Protein AF-R1DUQ7-F1 (afdb_monomer_lite)

Structure (mmCIF, N/CA/C/O backbone):
data_AF-R1DUQ7-F1
#
_entry.id   AF-R1DUQ7-F1
#
loop_
_atom_site.group_PDB
_atom_site.id
_atom_site.type_symbol
_atom_site.label_atom_id
_atom_site.label_alt_id
_atom_site.label_comp_id
_atom_site.label_asym_id
_atom_site.label_entity_id
_atom_site.label_seq_id
_atom_site.pdbx_PDB_ins_code
_atom_site.Cartn_x
_atom_site.Cartn_y
_atom_site.Cartn_z
_atom_site.occupancy
_atom_site.B_iso_or_equiv
_atom_site.auth_seq_id
_atom_site.auth_comp_id
_atom_site.auth_asym_id
_atom_site.auth_atom_id
_atom_site.pdbx_PDB_model_num
ATOM 1 N N . MET A 1 1 ? 60.749 -29.812 13.005 1.00 42.12 1 MET A N 1
ATOM 2 C CA . MET A 1 1 ? 61.065 -28.630 12.177 1.00 42.12 1 MET A CA 1
ATOM 3 C C . MET A 1 1 ? 59.801 -27.805 12.044 1.00 42.12 1 MET A C 1
ATOM 5 O O . MET A 1 1 ? 58.793 -28.319 11.582 1.00 42.12 1 MET A O 1
ATOM 9 N N . SER A 1 2 ? 59.856 -26.590 12.577 1.00 45.47 2 SER A N 1
ATOM 10 C CA . SER A 1 2 ? 58.757 -25.641 12.764 1.00 45.47 2 SER A CA 1
ATOM 11 C C . SER A 1 2 ? 58.484 -24.793 11.517 1.00 45.47 2 SER A C 1
ATOM 13 O O . SER A 1 2 ? 59.406 -24.579 10.732 1.00 45.47 2 SER A O 1
ATOM 15 N N . LYS A 1 3 ? 57.254 -24.263 11.410 1.00 44.22 3 LYS A N 1
ATOM 16 C CA . LYS A 1 3 ? 56.845 -22.937 10.871 1.00 44.22 3 LYS A CA 1
ATOM 17 C C . LYS A 1 3 ? 55.322 -22.811 11.105 1.00 44.22 3 LYS A C 1
ATOM 19 O O . LYS A 1 3 ? 54.577 -23.603 10.549 1.00 44.22 3 LYS A O 1
ATOM 24 N N . THR A 1 4 ? 54.839 -22.142 12.155 1.00 43.25 4 THR A N 1
ATOM 25 C CA . THR A 1 4 ? 54.632 -20.688 12.381 1.00 43.25 4 THR A CA 1
ATOM 26 C C . THR A 1 4 ? 53.456 -20.071 11.599 1.00 43.25 4 THR A C 1
ATOM 28 O O . THR A 1 4 ? 53.571 -19.808 10.410 1.00 43.25 4 THR A O 1
ATOM 31 N N . SER A 1 5 ? 52.369 -19.853 12.354 1.00 42.84 5 SER A N 1
ATOM 32 C CA . SER A 1 5 ? 51.369 -18.762 12.440 1.00 42.84 5 SER A CA 1
ATOM 33 C C . SER A 1 5 ? 51.056 -17.789 11.291 1.00 42.84 5 SER A C 1
ATOM 35 O O . SER A 1 5 ? 51.952 -17.143 10.762 1.00 42.84 5 SER A O 1
ATOM 37 N N . ALA A 1 6 ? 49.750 -17.514 11.126 1.00 43.88 6 ALA A N 1
ATOM 38 C CA . ALA A 1 6 ? 49.073 -16.199 11.272 1.00 43.88 6 ALA A CA 1
ATOM 39 C C . ALA A 1 6 ? 47.545 -16.457 11.196 1.00 43.88 6 ALA A C 1
ATOM 41 O O . ALA A 1 6 ? 47.086 -17.050 10.230 1.00 43.88 6 ALA A O 1
ATOM 42 N N . LEU A 1 7 ? 46.722 -16.307 12.242 1.00 39.22 7 LEU A N 1
ATOM 43 C CA . LEU A 1 7 ? 46.207 -15.091 12.895 1.00 39.22 7 LEU A CA 1
ATOM 44 C C . LEU A 1 7 ? 45.761 -13.985 11.918 1.00 39.22 7 LEU A C 1
ATOM 46 O O . LEU A 1 7 ? 46.563 -13.161 11.493 1.00 39.22 7 LEU A O 1
ATOM 50 N N . GLY A 1 8 ? 44.458 -13.955 11.627 1.00 35.88 8 GLY A N 1
ATOM 51 C CA . GLY A 1 8 ? 43.748 -12.836 11.011 1.00 35.88 8 GLY A CA 1
ATOM 52 C C . GLY A 1 8 ? 42.443 -12.602 11.770 1.00 35.88 8 GLY A C 1
ATOM 53 O O . GLY A 1 8 ? 41.567 -13.461 11.780 1.00 35.88 8 GLY A O 1
ATOM 54 N N . ALA A 1 9 ? 42.375 -11.475 12.473 1.00 42.31 9 ALA A N 1
ATOM 55 C CA . ALA A 1 9 ? 41.262 -11.029 13.299 1.00 42.31 9 ALA A CA 1
ATOM 56 C C . ALA A 1 9 ? 40.322 -10.080 12.531 1.00 42.31 9 ALA A C 1
ATOM 58 O O . ALA A 1 9 ? 40.662 -9.609 11.447 1.00 42.31 9 ALA A O 1
ATOM 59 N N . HIS A 1 10 ? 39.225 -9.713 13.210 1.00 35.91 10 HIS A N 1
ATOM 60 C CA . HIS A 1 10 ? 38.226 -8.673 12.903 1.00 35.91 10 HIS A CA 1
ATOM 61 C C . HIS A 1 10 ? 37.063 -9.150 12.011 1.00 35.91 10 HIS A C 1
ATOM 63 O O . HIS A 1 10 ? 37.277 -9.764 10.981 1.00 35.91 10 HIS A O 1
ATOM 69 N N . LYS A 1 11 ? 35.787 -8.896 12.321 1.00 39.62 11 LYS A N 1
ATOM 70 C CA . LYS A 1 11 ? 35.186 -7.885 13.202 1.00 39.62 11 LYS A CA 1
ATOM 71 C C . LYS A 1 11 ? 33.757 -8.351 13.531 1.00 39.62 11 LYS A C 1
ATOM 73 O O . LYS A 1 11 ? 32.980 -8.602 12.616 1.00 39.62 11 LYS A O 1
ATOM 78 N N . ALA A 1 12 ? 33.406 -8.439 14.812 1.00 41.50 12 ALA A N 1
ATOM 79 C CA . ALA A 1 12 ? 32.008 -8.399 15.225 1.00 41.50 12 ALA A CA 1
ATOM 80 C C . ALA A 1 12 ? 31.499 -6.985 14.918 1.00 41.50 12 ALA A C 1
ATOM 82 O O . ALA A 1 12 ? 32.096 -6.020 15.404 1.00 41.50 12 ALA A O 1
ATOM 83 N N . ASN A 1 13 ? 30.469 -6.850 14.080 1.00 34.47 13 ASN A N 1
ATOM 84 C CA . ASN A 1 13 ? 29.780 -5.577 13.920 1.00 34.47 13 ASN A CA 1
ATOM 85 C C . ASN A 1 13 ? 28.363 -5.711 14.465 1.00 34.47 13 ASN A C 1
ATOM 87 O O . ASN A 1 13 ? 27.580 -6.558 14.046 1.00 34.47 13 ASN A O 1
ATOM 91 N N . VAL A 1 14 ? 28.140 -4.906 15.487 1.00 37.12 14 VAL A N 1
ATOM 92 C CA . VAL A 1 14 ? 27.010 -4.873 16.397 1.00 37.12 14 VAL A CA 1
ATOM 93 C C . VAL A 1 14 ? 25.792 -4.321 15.658 1.00 37.12 14 VAL A C 1
ATOM 95 O O . VAL A 1 14 ? 25.874 -3.245 15.069 1.00 37.12 14 VAL A O 1
ATOM 98 N N . SER A 1 15 ? 24.666 -5.039 15.714 1.00 39.62 15 SER A N 1
ATOM 99 C CA . SER A 1 15 ? 23.345 -4.480 15.408 1.00 39.62 15 SER A CA 1
ATOM 100 C C . SER A 1 15 ? 23.101 -3.255 16.288 1.00 39.62 15 SER A C 1
ATOM 102 O O . SER A 1 15 ? 23.170 -3.384 17.514 1.00 39.62 15 SER A O 1
ATOM 104 N N . PRO A 1 16 ? 22.783 -2.078 15.733 1.00 40.03 16 PRO A N 1
ATOM 105 C CA . PRO A 1 16 ? 22.289 -0.994 16.553 1.00 40.03 16 PRO A CA 1
ATOM 106 C C . PRO A 1 16 ? 20.853 -1.300 16.988 1.00 40.03 16 PRO A C 1
ATOM 10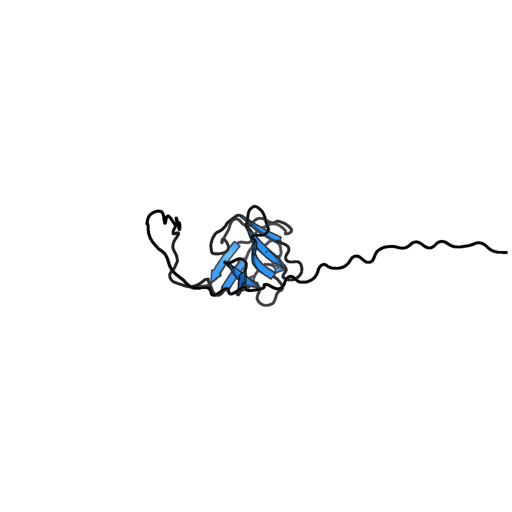8 O O . PRO A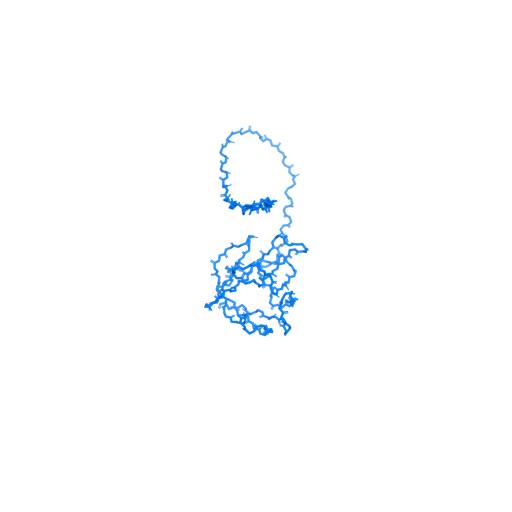 1 16 ? 19.926 -1.393 16.189 1.00 40.03 16 PRO A O 1
ATOM 111 N N . SER A 1 17 ? 20.734 -1.474 18.299 1.00 34.41 17 SER A N 1
ATOM 112 C CA . SER A 1 17 ? 19.524 -1.547 19.100 1.00 34.41 17 SER A CA 1
ATOM 113 C C . SER A 1 17 ? 18.442 -0.536 18.717 1.00 34.41 17 SER A C 1
ATOM 115 O O . SER A 1 17 ? 18.705 0.656 18.567 1.00 34.41 17 SER A O 1
ATOM 117 N N . VAL A 1 18 ? 17.207 -1.043 18.700 1.00 40.34 18 VAL A N 1
ATOM 118 C CA . VAL A 1 18 ? 16.052 -0.562 19.479 1.00 40.34 18 VAL A CA 1
ATOM 119 C C . VAL A 1 18 ? 16.101 0.923 19.848 1.00 40.34 18 VAL A C 1
ATOM 121 O O . VAL A 1 18 ? 16.763 1.314 20.811 1.00 40.34 18 VAL A O 1
ATOM 124 N N . ARG A 1 19 ? 15.302 1.742 19.159 1.00 40.91 19 ARG A N 1
ATOM 125 C CA . ARG A 1 19 ? 14.848 3.021 19.709 1.00 40.91 19 ARG A CA 1
ATOM 126 C C . ARG A 1 19 ? 13.394 2.905 20.134 1.00 40.91 19 ARG A C 1
ATOM 128 O O . ARG A 1 19 ? 12.474 2.989 19.334 1.00 40.91 19 ARG A O 1
ATOM 135 N N . LEU A 1 20 ? 13.253 2.690 21.438 1.00 36.16 20 LEU A N 1
ATOM 136 C CA . LEU A 1 20 ? 12.047 2.911 22.219 1.00 36.16 20 LEU A CA 1
ATOM 137 C C . LEU A 1 20 ? 11.590 4.367 22.033 1.00 36.16 20 LEU A C 1
ATOM 139 O O . LEU A 1 20 ? 12.368 5.294 22.271 1.00 36.16 20 LEU A O 1
ATOM 143 N N . CYS A 1 21 ? 10.329 4.566 21.660 1.00 36.03 21 CYS A N 1
ATOM 144 C CA . CYS A 1 21 ? 9.657 5.853 21.783 1.00 36.03 21 CYS A CA 1
ATOM 145 C C . CYS A 1 21 ? 9.537 6.201 23.275 1.00 36.03 21 CYS A C 1
ATOM 147 O O . CYS A 1 21 ? 8.768 5.582 24.008 1.00 36.03 21 CYS A O 1
ATOM 149 N N . LEU A 1 22 ? 10.320 7.176 23.737 1.00 40.28 22 LEU A N 1
ATOM 150 C CA . LEU A 1 22 ? 10.147 7.792 25.049 1.00 40.28 22 LEU A CA 1
ATOM 151 C C . LEU A 1 22 ? 9.186 8.971 24.900 1.00 40.28 22 LEU A C 1
ATOM 153 O O . LEU A 1 22 ? 9.539 10.010 24.346 1.00 40.28 22 LEU A O 1
ATOM 157 N N . ALA A 1 23 ? 7.970 8.795 25.411 1.00 39.53 23 ALA A N 1
ATOM 158 C CA . ALA A 1 23 ? 7.078 9.898 25.724 1.00 39.53 23 ALA A CA 1
ATOM 159 C C . ALA A 1 23 ? 7.691 10.706 26.879 1.00 39.53 23 ALA A C 1
ATOM 161 O O . ALA A 1 23 ? 7.902 10.177 27.971 1.00 39.53 23 ALA A O 1
ATOM 162 N N . SER A 1 24 ? 7.985 11.985 26.652 1.00 39.44 24 SER A N 1
ATOM 163 C CA . SER A 1 24 ? 8.280 12.929 27.730 1.00 39.44 24 SER A CA 1
ATOM 164 C C . SER A 1 24 ? 7.054 13.799 27.973 1.00 39.44 24 SER A C 1
ATOM 166 O O . SER A 1 24 ? 6.739 14.687 27.187 1.00 39.44 24 SER A O 1
ATOM 168 N N . ILE A 1 25 ? 6.371 13.520 29.081 1.00 47.56 25 ILE A N 1
ATOM 169 C CA . ILE A 1 25 ? 5.446 14.444 29.733 1.00 47.56 25 ILE A CA 1
ATOM 170 C C . ILE A 1 25 ? 6.316 15.430 30.516 1.00 47.56 25 ILE A C 1
ATOM 172 O O . ILE A 1 25 ? 7.122 15.007 31.345 1.00 47.56 25 ILE A O 1
ATOM 176 N N . VAL A 1 26 ? 6.160 16.730 30.267 1.00 50.97 26 VAL A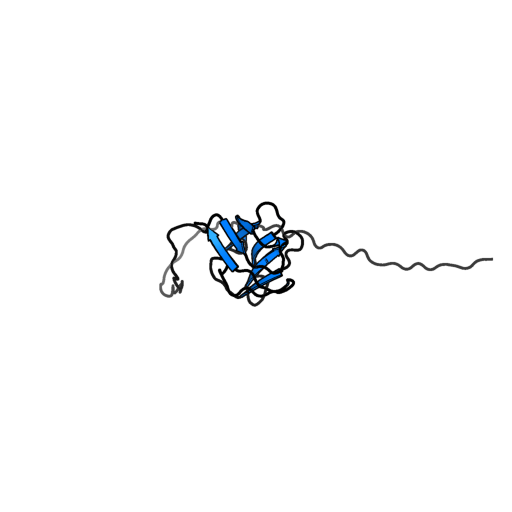 N 1
ATOM 177 C CA . VAL A 1 26 ? 6.630 17.763 31.193 1.00 50.97 26 VAL A CA 1
ATOM 178 C C . VAL A 1 26 ? 5.427 18.621 31.575 1.00 50.97 26 VAL A C 1
ATOM 180 O O . VAL A 1 26 ? 4.838 19.311 30.745 1.00 50.97 26 VAL A O 1
ATOM 183 N N . GLU A 1 27 ? 5.016 18.504 32.834 1.00 44.19 27 GLU A N 1
ATOM 184 C CA . GLU A 1 27 ? 4.121 19.449 33.494 1.00 44.19 27 GLU A CA 1
ATOM 185 C C . GLU A 1 27 ? 4.967 20.579 34.092 1.00 44.19 27 GLU A C 1
ATOM 187 O O . GLU A 1 27 ? 6.007 20.334 34.705 1.00 44.19 27 GLU A O 1
ATOM 192 N N . GLY A 1 28 ? 4.519 21.820 33.907 1.00 40.62 28 GLY A N 1
ATOM 193 C CA . GLY A 1 28 ? 5.173 23.015 34.431 1.00 40.62 28 GLY A CA 1
ATOM 194 C C . GLY A 1 28 ? 4.361 24.278 34.149 1.00 40.62 28 GLY A C 1
ATOM 195 O O . GLY A 1 28 ? 4.559 24.936 33.132 1.00 40.62 28 GLY A O 1
ATOM 196 N N . ASN A 1 29 ? 3.436 24.572 35.065 1.00 37.94 29 ASN A N 1
ATOM 197 C CA . ASN A 1 29 ? 2.784 25.865 35.339 1.00 37.94 29 ASN A CA 1
ATOM 198 C C . ASN A 1 29 ? 3.869 26.986 35.405 1.00 37.94 29 ASN A C 1
ATOM 200 O O . ASN A 1 29 ? 5.006 26.685 35.746 1.00 37.94 29 ASN A O 1
ATOM 204 N N . GLU A 1 30 ? 3.698 28.292 35.174 1.00 39.88 30 GLU A N 1
ATOM 205 C CA . GLU A 1 30 ? 2.554 29.192 35.297 1.00 39.88 30 GLU A CA 1
ATOM 206 C C . GLU A 1 30 ? 2.909 30.583 34.683 1.00 39.88 30 GLU A C 1
ATOM 208 O O . GLU A 1 30 ? 3.992 31.117 34.895 1.00 39.88 30 GLU A O 1
ATOM 213 N N . THR A 1 31 ? 1.937 31.166 33.967 1.00 42.19 31 THR A N 1
ATOM 214 C CA . THR A 1 31 ? 1.562 32.602 33.854 1.00 42.19 31 THR A CA 1
ATOM 215 C C . THR A 1 31 ? 2.538 33.677 33.315 1.00 42.19 31 THR A C 1
ATOM 217 O O . THR A 1 31 ? 3.371 34.193 34.048 1.00 42.19 31 THR A O 1
ATOM 220 N N . SER A 1 32 ? 2.282 34.179 32.091 1.00 40.34 32 SER A N 1
ATOM 221 C CA . SER A 1 32 ? 2.015 35.613 31.795 1.00 40.34 32 SER A CA 1
ATOM 222 C C . SER A 1 32 ? 1.686 35.825 30.297 1.00 40.34 32 SER A C 1
ATOM 224 O O . SER A 1 32 ? 2.472 35.482 29.419 1.00 40.34 32 SER A O 1
ATOM 226 N N . VAL A 1 33 ? 0.508 36.382 30.001 1.00 56.06 33 VAL A N 1
ATOM 227 C CA . VAL A 1 33 ? 0.003 36.848 28.680 1.00 56.06 33 VAL A CA 1
ATOM 228 C C . VAL A 1 33 ? -0.132 38.389 28.738 1.00 56.06 33 VAL A C 1
ATOM 230 O O . VAL A 1 33 ? -0.153 38.884 29.867 1.00 56.06 33 VAL A O 1
ATOM 233 N N . PRO A 1 34 ? -0.299 39.183 27.642 1.00 51.62 34 PRO A N 1
ATOM 234 C CA . PRO A 1 34 ? -0.845 38.815 26.319 1.00 51.62 34 PRO A CA 1
ATOM 235 C C . PRO A 1 34 ? -0.253 39.539 25.073 1.00 51.62 34 PRO A C 1
ATOM 237 O O . PRO A 1 34 ? 0.516 40.485 25.187 1.00 51.62 34 PRO A O 1
ATOM 240 N N . SER A 1 35 ? -0.682 39.102 23.874 1.00 42.00 35 SER A N 1
ATOM 241 C CA . SER A 1 35 ? -0.986 39.882 22.639 1.00 42.00 35 SER A CA 1
ATOM 242 C C . SER A 1 35 ? -0.709 39.000 21.404 1.00 42.00 35 SER A C 1
ATOM 244 O O . SER A 1 35 ? 0.435 38.695 21.097 1.00 42.00 35 SER A O 1
ATOM 246 N N . MET A 1 36 ? -1.709 38.279 20.887 1.00 38.84 36 MET A N 1
ATOM 247 C CA . MET A 1 36 ? -2.597 38.649 19.767 1.00 38.84 36 MET A CA 1
ATOM 248 C C . MET A 1 36 ? -1.905 38.771 18.390 1.00 38.84 36 MET A C 1
ATOM 250 O O . MET A 1 36 ? -1.053 39.620 18.171 1.00 38.84 36 MET A O 1
ATOM 254 N N . LEU A 1 37 ? -2.420 37.947 17.463 1.00 45.59 37 LEU A N 1
ATOM 255 C CA . LEU A 1 37 ? -2.235 37.899 16.003 1.00 45.59 37 LEU A CA 1
ATOM 256 C C . LEU A 1 37 ? -0.959 37.248 15.435 1.00 45.59 37 LEU A C 1
ATOM 258 O O . LEU A 1 37 ? -0.003 37.913 15.054 1.00 45.59 37 LEU A O 1
ATOM 262 N N . SER A 1 38 ? -1.040 35.934 15.197 1.00 43.41 38 SER A N 1
ATOM 263 C CA . SER A 1 38 ? -1.062 35.367 13.828 1.00 43.41 38 SER A CA 1
ATOM 264 C C . SER A 1 38 ? -1.225 33.846 13.893 1.00 43.41 38 SER A C 1
ATOM 266 O O . SER A 1 38 ? -0.307 33.074 13.639 1.00 43.41 38 SER A O 1
ATOM 268 N N . ARG A 1 39 ? -2.436 33.400 14.249 1.00 46.22 39 ARG A N 1
ATOM 269 C CA . ARG A 1 39 ? -2.889 32.050 13.903 1.00 46.22 39 ARG A CA 1
ATOM 270 C C . ARG A 1 39 ? -3.309 32.089 12.441 1.00 46.22 39 ARG A C 1
ATOM 272 O O . ARG A 1 39 ? -4.412 32.524 12.132 1.00 46.22 39 ARG A O 1
ATOM 279 N N . GLN A 1 40 ? -2.444 31.617 11.559 1.00 41.72 40 GLN A N 1
ATOM 280 C CA . GLN A 1 40 ? -2.878 31.131 10.258 1.00 41.72 40 GLN A CA 1
ATOM 281 C C . GLN A 1 40 ? -2.421 29.683 10.131 1.00 41.72 40 GLN A C 1
ATOM 283 O O . GLN A 1 40 ? -1.490 29.340 9.413 1.00 41.72 40 GLN A O 1
ATOM 288 N N . ALA A 1 41 ? -3.110 28.822 10.884 1.00 41.72 41 ALA A N 1
ATOM 289 C CA . ALA A 1 41 ? -3.268 27.438 10.485 1.00 41.72 41 ALA A CA 1
ATOM 290 C C . ALA A 1 41 ? -4.017 27.464 9.148 1.00 41.72 41 ALA A C 1
ATOM 292 O O . ALA A 1 41 ? -5.237 27.612 9.107 1.00 41.72 41 ALA A O 1
ATOM 293 N N . LYS A 1 42 ? -3.278 27.386 8.041 1.00 36.38 42 LYS A N 1
ATOM 294 C CA . LYS A 1 42 ? -3.858 27.076 6.739 1.00 36.38 42 LYS A CA 1
ATOM 295 C C . LYS A 1 42 ? -3.985 25.559 6.649 1.00 36.38 42 LYS A C 1
ATOM 297 O O . LYS A 1 42 ? -3.271 24.905 5.900 1.00 36.38 42 LYS A O 1
ATOM 302 N N . ALA A 1 43 ? -4.893 25.021 7.463 1.00 37.84 43 ALA A N 1
ATOM 303 C CA . ALA A 1 43 ? -5.504 23.729 7.210 1.00 37.84 43 ALA A CA 1
ATOM 304 C C . ALA A 1 43 ? -6.310 23.891 5.917 1.00 37.84 43 ALA A C 1
ATOM 306 O O . ALA A 1 43 ? -7.405 24.456 5.905 1.00 37.84 43 ALA A O 1
ATOM 307 N N . GLY A 1 44 ? -5.696 23.508 4.800 1.00 34.72 44 GLY A N 1
ATOM 308 C CA . GLY A 1 44 ? -6.387 23.342 3.535 1.00 34.72 44 GLY A CA 1
ATOM 309 C C . GLY A 1 44 ? -7.344 22.173 3.680 1.00 34.72 44 GLY A C 1
ATOM 310 O O . GLY A 1 44 ? -6.954 21.027 3.503 1.00 34.72 44 GLY A O 1
ATOM 311 N N . ALA A 1 45 ? -8.581 22.486 4.052 1.00 45.44 45 ALA A N 1
ATOM 312 C CA . ALA A 1 45 ? -9.705 21.577 4.006 1.00 45.44 45 ALA A CA 1
ATOM 313 C C . ALA A 1 45 ? -9.812 20.962 2.603 1.00 45.44 45 ALA A C 1
ATOM 315 O O . ALA A 1 45 ? -10.036 21.664 1.617 1.00 45.44 45 ALA A O 1
ATOM 316 N N . SER A 1 46 ? -9.666 19.645 2.522 1.00 41.78 46 SER A N 1
ATOM 317 C CA . SER A 1 46 ? -10.238 18.838 1.450 1.00 41.78 46 SER A CA 1
ATOM 318 C C . SER A 1 46 ? -11.073 17.766 2.130 1.00 41.78 46 SER A C 1
ATOM 320 O O . SER A 1 46 ? -10.532 16.843 2.724 1.00 41.78 46 SER A O 1
ATOM 322 N N . ALA A 1 47 ? -12.381 18.034 2.141 1.00 44.16 47 ALA A N 1
ATOM 323 C CA . ALA A 1 47 ? -13.500 17.153 2.461 1.00 44.16 47 ALA A CA 1
ATOM 324 C C . ALA A 1 47 ? -13.165 15.933 3.338 1.00 44.16 47 ALA A C 1
ATOM 326 O O . ALA A 1 47 ? -12.870 14.852 2.835 1.00 44.16 47 ALA A O 1
ATOM 327 N N . GLN A 1 48 ? -13.288 16.104 4.656 1.00 37.88 48 GLN A N 1
ATOM 328 C CA . GLN A 1 48 ? -13.606 14.971 5.516 1.00 37.88 48 GLN A CA 1
ATOM 329 C C . GLN A 1 48 ? -15.004 14.487 5.121 1.00 37.88 48 GLN A C 1
ATOM 331 O O . GLN A 1 48 ? -15.984 15.209 5.311 1.00 37.88 48 GLN A O 1
ATOM 336 N N . GLU A 1 49 ? -15.097 13.282 4.564 1.00 48.06 49 GLU A N 1
ATOM 337 C CA . GLU A 1 49 ? -16.293 12.488 4.811 1.00 48.06 49 GLU A CA 1
ATOM 338 C C . GLU A 1 49 ? -16.375 12.273 6.330 1.00 48.06 49 GLU A C 1
ATOM 340 O O . GLU A 1 49 ? -15.381 11.944 6.975 1.00 48.06 49 GLU A O 1
ATOM 345 N N . GLU A 1 50 ? -17.539 12.555 6.914 1.00 52.56 50 GLU A N 1
ATOM 346 C CA . GLU A 1 50 ? -17.887 12.362 8.333 1.00 52.56 50 GLU A CA 1
ATOM 347 C C . GLU A 1 50 ? -18.020 10.856 8.651 1.00 52.56 50 GLU A C 1
ATOM 349 O O . GLU A 1 50 ? -19.059 10.343 9.056 1.00 52.56 50 GLU A O 1
ATOM 354 N N . GLY A 1 51 ? -16.941 10.123 8.407 1.00 71.25 51 GLY A N 1
ATOM 355 C CA . GLY A 1 51 ? -16.759 8.704 8.654 1.00 71.25 51 GLY A CA 1
ATOM 356 C C . GLY A 1 51 ? -15.260 8.465 8.783 1.00 71.25 51 GLY A C 1
ATOM 357 O O . GLY A 1 51 ? -14.468 9.090 8.082 1.00 71.25 51 GLY A O 1
ATOM 358 N N . GLY A 1 52 ? -14.842 7.636 9.738 1.00 84.75 52 GLY A N 1
ATOM 359 C CA . GLY A 1 52 ? -13.427 7.293 9.903 1.00 84.75 52 GLY A CA 1
ATOM 360 C C . GLY A 1 52 ? -12.805 6.683 8.633 1.00 84.75 52 GLY A C 1
ATOM 361 O O . GLY A 1 52 ? -13.496 6.477 7.633 1.00 84.75 52 GLY A O 1
ATOM 362 N N . PRO A 1 53 ? -11.498 6.364 8.650 1.00 92.69 53 PRO A N 1
ATOM 363 C CA . PRO A 1 53 ? -10.879 5.645 7.539 1.00 92.69 53 PRO A CA 1
ATOM 364 C C . PRO A 1 53 ? -11.657 4.349 7.224 1.00 92.69 53 PRO A C 1
ATOM 366 O O . PRO A 1 53 ? -12.180 3.726 8.155 1.00 92.69 53 PRO A O 1
ATOM 369 N N . PRO A 1 54 ? -11.740 3.928 5.945 1.00 94.56 54 PRO A N 1
ATOM 370 C CA . PRO A 1 54 ? -12.392 2.675 5.572 1.00 94.56 54 PRO A CA 1
ATOM 371 C C . PRO A 1 54 ? -11.866 1.505 6.407 1.00 94.56 54 PRO A C 1
ATOM 373 O O . PRO A 1 54 ? -10.668 1.404 6.649 1.00 94.56 54 PRO A O 1
ATOM 376 N N . LEU A 1 55 ? -12.739 0.591 6.834 1.00 95.56 55 LEU A N 1
ATOM 377 C CA . LEU A 1 55 ? -12.301 -0.573 7.616 1.00 95.56 55 LEU A CA 1
ATOM 378 C C . LEU A 1 55 ? -11.565 -1.604 6.757 1.00 95.56 55 LEU A C 1
ATOM 380 O O . LEU A 1 55 ? -10.787 -2.406 7.277 1.00 95.56 55 LEU A O 1
ATOM 384 N N . SER A 1 56 ? -11.812 -1.601 5.445 1.00 96.62 56 SER A N 1
ATOM 385 C CA . SER A 1 56 ? -11.116 -2.480 4.517 1.00 96.62 56 SER A CA 1
ATOM 386 C C . SER A 1 56 ? -10.951 -1.872 3.129 1.00 96.62 56 SER A C 1
ATOM 388 O O . SER A 1 56 ? -11.745 -1.045 2.681 1.00 96.62 56 SER A O 1
ATOM 390 N N . LEU A 1 57 ? -9.906 -2.321 2.445 1.00 97.81 57 LEU A N 1
ATOM 391 C CA . LEU A 1 57 ? -9.553 -1.960 1.080 1.00 97.81 57 LEU A CA 1
ATOM 392 C C . LEU A 1 57 ? -9.388 -3.239 0.255 1.00 97.81 57 LEU A C 1
ATOM 394 O O . LEU A 1 57 ? -8.993 -4.277 0.788 1.00 97.81 57 LEU A O 1
ATOM 398 N N . CYS A 1 58 ? -9.646 -3.168 -1.044 1.00 98.06 58 CYS A N 1
ATOM 399 C CA . CYS A 1 58 ? -9.334 -4.235 -1.990 1.00 98.06 58 CYS A CA 1
ATOM 400 C C . CYS A 1 58 ? -8.238 -3.758 -2.943 1.00 98.06 58 CYS A C 1
ATOM 402 O O . CYS A 1 58 ? -8.404 -2.742 -3.615 1.00 98.06 58 CYS A O 1
ATOM 404 N N . VAL A 1 59 ? -7.121 -4.482 -2.999 1.00 98.06 59 VAL A N 1
ATOM 405 C CA . VAL A 1 59 ? -6.040 -4.250 -3.962 1.00 98.06 59 VAL A CA 1
ATOM 406 C C . VAL A 1 59 ? -6.223 -5.200 -5.135 1.00 98.06 59 VAL A C 1
ATOM 408 O O . VAL A 1 59 ? -6.291 -6.418 -4.945 1.00 98.06 59 VAL A O 1
ATOM 411 N N . VAL A 1 60 ? -6.279 -4.653 -6.346 1.00 97.75 60 VAL A N 1
ATOM 412 C CA . VAL A 1 60 ? -6.512 -5.413 -7.579 1.00 97.75 60 VAL A CA 1
ATOM 413 C C . VAL A 1 60 ? -5.559 -4.987 -8.690 1.00 97.75 60 VAL A C 1
ATOM 415 O O . VAL A 1 60 ? -5.058 -3.864 -8.711 1.00 97.75 60 VAL A O 1
ATOM 418 N N . GLY A 1 61 ? -5.325 -5.887 -9.646 1.00 96.88 61 GLY A N 1
ATOM 419 C CA . GLY A 1 61 ? -4.540 -5.595 -10.844 1.00 96.88 61 GLY A CA 1
ATOM 420 C C . GLY A 1 61 ? -3.040 -5.403 -10.606 1.00 96.88 61 GLY A C 1
ATOM 421 O O . GLY A 1 61 ? -2.367 -4.905 -11.497 1.00 96.88 61 GLY A O 1
ATOM 422 N N . ALA A 1 62 ? -2.493 -5.789 -9.451 1.00 97.38 62 ALA A N 1
ATOM 423 C CA . ALA A 1 62 ? -1.048 -5.803 -9.247 1.00 97.38 62 ALA A CA 1
ATOM 424 C C . ALA A 1 62 ? -0.395 -6.919 -10.078 1.00 97.38 62 ALA A C 1
ATOM 426 O O . ALA A 1 62 ? -0.878 -8.055 -10.081 1.00 97.38 62 ALA A O 1
ATOM 427 N N . GLY A 1 63 ? 0.738 -6.622 -10.718 1.00 96.25 63 GLY A N 1
ATOM 428 C CA . GLY A 1 63 ? 1.569 -7.605 -11.420 1.00 96.25 63 GLY A CA 1
ATOM 429 C C . GLY A 1 63 ? 2.148 -8.690 -10.509 1.00 96.25 63 GLY A C 1
ATOM 430 O O . GLY A 1 63 ? 2.417 -9.800 -10.968 1.00 96.25 63 GLY A O 1
ATOM 431 N N . LEU A 1 64 ? 2.297 -8.404 -9.212 1.00 94.44 64 LEU A N 1
ATOM 432 C CA . LEU A 1 64 ? 2.584 -9.408 -8.194 1.00 94.44 64 LEU A CA 1
ATOM 433 C C . LEU A 1 64 ? 1.276 -9.963 -7.628 1.00 94.44 64 LEU A C 1
ATOM 435 O O . LEU A 1 64 ? 0.605 -9.310 -6.829 1.00 94.44 64 LEU A O 1
ATOM 439 N N . GLU A 1 65 ? 0.935 -11.197 -8.006 1.00 94.81 65 GLU A N 1
ATOM 440 C CA . GLU A 1 65 ? -0.327 -11.842 -7.619 1.00 94.81 65 GLU A CA 1
ATOM 441 C C . GLU A 1 65 ? -0.559 -11.803 -6.100 1.00 94.81 65 GLU A C 1
ATOM 443 O O . GLU A 1 65 ? -1.649 -11.455 -5.648 1.00 94.81 65 GLU A O 1
ATOM 448 N N . HIS A 1 66 ? 0.491 -12.055 -5.313 1.00 93.94 66 HIS A N 1
ATOM 449 C CA . HIS A 1 66 ? 0.439 -12.094 -3.851 1.00 93.94 66 HIS A CA 1
ATOM 450 C C . HIS A 1 66 ? 0.150 -10.745 -3.181 1.00 93.94 66 HIS A C 1
ATOM 452 O O . HIS A 1 66 ? -0.154 -10.737 -1.991 1.00 93.94 66 HIS A O 1
ATOM 458 N N . VAL A 1 67 ? 0.194 -9.631 -3.909 1.00 96.25 67 VAL A N 1
ATOM 459 C CA . VAL A 1 67 ? -0.190 -8.305 -3.403 1.00 96.25 67 VAL A CA 1
ATOM 460 C C . VAL A 1 67 ? -1.697 -8.082 -3.515 1.00 96.25 67 VAL A C 1
ATOM 462 O O . VAL A 1 67 ? -2.287 -7.388 -2.696 1.00 96.25 67 VAL A O 1
ATOM 465 N N . ASN A 1 68 ? -2.360 -8.719 -4.479 1.00 97.12 68 ASN A N 1
ATOM 466 C CA . ASN A 1 68 ? -3.801 -8.566 -4.655 1.00 97.12 68 ASN A CA 1
ATOM 467 C C . ASN A 1 68 ? -4.579 -9.178 -3.481 1.00 97.12 68 ASN A C 1
ATOM 469 O O . ASN A 1 68 ? -4.194 -10.217 -2.929 1.00 97.12 68 ASN A O 1
ATOM 473 N N . GLY A 1 69 ? -5.707 -8.564 -3.127 1.00 97.25 69 GLY A N 1
ATOM 474 C CA . GLY A 1 69 ? -6.642 -9.071 -2.126 1.00 97.25 69 GLY A CA 1
ATOM 475 C C . GLY A 1 69 ? -7.138 -8.010 -1.150 1.00 97.25 69 GLY A C 1
ATOM 476 O O . GLY A 1 69 ? -6.990 -6.810 -1.368 1.00 97.25 69 GLY A O 1
ATOM 477 N N . ILE A 1 70 ? -7.750 -8.478 -0.063 1.00 97.88 70 ILE A N 1
ATOM 478 C CA . ILE A 1 70 ? -8.355 -7.615 0.952 1.00 97.88 70 ILE A CA 1
ATOM 479 C C . ILE A 1 70 ? -7.325 -7.210 2.003 1.00 97.88 70 ILE A C 1
ATOM 481 O O . ILE A 1 70 ? -6.616 -8.053 2.556 1.00 97.88 70 ILE A O 1
ATOM 485 N N . TYR A 1 71 ? -7.306 -5.922 2.316 1.00 98.00 71 TYR A N 1
ATOM 486 C CA . TYR A 1 71 ? -6.529 -5.313 3.382 1.00 98.00 71 TYR A CA 1
ATOM 487 C C . TYR A 1 71 ? -7.485 -4.752 4.429 1.00 98.00 71 TYR A C 1
ATOM 489 O O . TYR A 1 71 ? -8.481 -4.124 4.083 1.00 98.00 71 TYR A O 1
ATOM 497 N N . GLN A 1 72 ? -7.203 -4.994 5.703 1.00 97.56 72 GLN A N 1
ATOM 498 C CA . GLN A 1 72 ? -7.995 -4.501 6.828 1.00 97.56 72 GLN A CA 1
ATOM 499 C C . GLN A 1 72 ? -7.241 -3.382 7.527 1.00 97.56 72 GLN A C 1
ATOM 501 O O . GLN A 1 72 ? -6.015 -3.432 7.616 1.00 97.56 72 GLN A O 1
ATOM 506 N N . LEU A 1 73 ? -7.972 -2.384 8.014 1.00 97.12 73 LEU A N 1
ATOM 507 C CA . LEU A 1 73 ? -7.407 -1.353 8.873 1.00 97.12 73 LEU A CA 1
ATOM 508 C C . LEU A 1 73 ? -6.790 -2.024 10.110 1.00 97.12 73 LEU A C 1
ATOM 510 O O . LEU A 1 73 ? -7.485 -2.726 10.841 1.00 97.12 73 LEU A O 1
ATOM 514 N N . ASP A 1 74 ? -5.487 -1.831 10.307 1.00 95.31 74 ASP A N 1
ATOM 515 C CA . ASP A 1 74 ? -4.706 -2.497 11.357 1.00 95.31 74 ASP A CA 1
ATOM 516 C C . ASP A 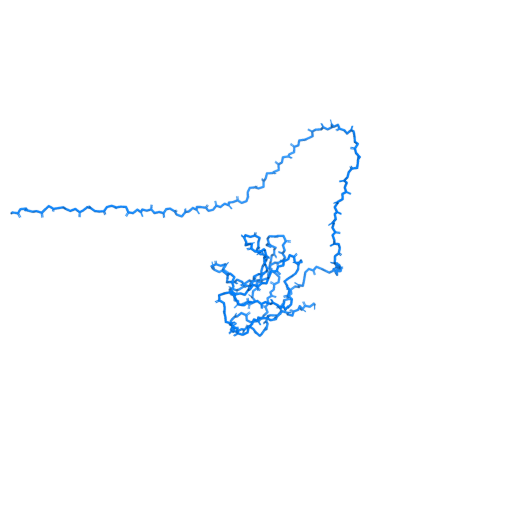1 74 ? -4.328 -1.499 12.454 1.00 95.31 74 ASP A C 1
ATOM 518 O O . ASP A 1 74 ? -4.623 -1.691 13.634 1.00 95.31 74 ASP A O 1
ATOM 522 N N . SER A 1 75 ? -3.700 -0.390 12.060 1.00 95.19 75 SER A N 1
ATOM 523 C CA . SER A 1 75 ? -3.175 0.601 12.997 1.00 95.19 75 SER A CA 1
ATOM 524 C C . SER A 1 75 ? -3.017 1.981 12.348 1.00 95.19 75 SER A C 1
ATOM 526 O O . SER A 1 75 ? -3.555 2.253 11.274 1.00 95.19 75 SER A O 1
ATOM 528 N N . GLU A 1 76 ? -2.283 2.868 13.014 1.00 95.94 76 GLU A N 1
ATOM 529 C CA . GLU A 1 76 ? -1.812 4.135 12.467 1.00 95.94 76 GLU A CA 1
ATOM 530 C C . GLU A 1 76 ? -0.285 4.083 12.327 1.00 95.94 76 GLU A C 1
ATOM 532 O O . GLU A 1 76 ? 0.417 3.606 13.221 1.00 95.94 76 GLU A O 1
ATOM 537 N N . HIS A 1 77 ? 0.235 4.593 11.214 1.00 94.00 77 HIS A N 1
ATOM 538 C CA . HIS A 1 77 ? 1.659 4.713 10.946 1.00 94.00 77 HIS A CA 1
ATOM 539 C C . HIS A 1 77 ? 1.965 6.093 10.363 1.00 94.00 77 HIS A C 1
ATOM 541 O O . HIS A 1 77 ? 1.302 6.539 9.427 1.00 94.00 77 HIS A O 1
ATOM 547 N N . CYS A 1 78 ? 2.934 6.789 10.961 1.00 93.06 78 CYS A N 1
ATOM 548 C CA . CYS A 1 78 ? 3.325 8.151 10.586 1.00 93.06 78 CYS A CA 1
ATOM 549 C C . CYS A 1 78 ? 2.130 9.128 10.476 1.00 93.06 78 CYS A C 1
ATOM 551 O O . CYS A 1 78 ? 2.068 9.979 9.594 1.00 93.06 78 CYS A O 1
ATOM 553 N N . GLY A 1 79 ? 1.151 9.003 11.384 1.00 93.81 79 GLY A N 1
ATOM 554 C CA . GLY A 1 79 ? -0.031 9.873 11.432 1.00 93.81 79 GLY A CA 1
ATOM 555 C C . GLY A 1 79 ? -1.104 9.569 10.381 1.00 93.81 79 GLY A C 1
ATOM 556 O O . GLY A 1 79 ? -2.027 10.368 10.211 1.00 93.81 79 GLY A O 1
ATOM 557 N N . LYS A 1 80 ? -0.992 8.448 9.655 1.00 96.62 80 LYS A N 1
ATOM 558 C CA . LYS A 1 80 ? -1.960 8.003 8.643 1.00 96.62 80 LYS A CA 1
ATOM 559 C C . LYS A 1 80 ? -2.374 6.542 8.869 1.00 96.62 80 LYS A C 1
ATOM 561 O O . LYS A 1 80 ? -1.626 5.783 9.484 1.00 96.62 80 LYS A O 1
ATOM 566 N N . PRO A 1 81 ? -3.557 6.113 8.397 1.00 97.38 81 PRO A N 1
ATOM 567 C CA . PRO A 1 81 ? -4.007 4.739 8.588 1.00 97.38 81 PRO A CA 1
ATOM 568 C C . PRO A 1 81 ? -3.089 3.740 7.881 1.00 97.38 81 PRO A C 1
ATOM 570 O O . PRO A 1 81 ? -2.700 3.936 6.729 1.00 97.38 81 PRO A O 1
ATOM 573 N N . GLN A 1 82 ? -2.790 2.646 8.575 1.00 97.50 82 GLN A N 1
ATOM 574 C CA . GLN A 1 82 ? -2.075 1.491 8.054 1.00 97.50 82 GLN A CA 1
ATOM 575 C C . GLN A 1 82 ? -3.045 0.326 7.879 1.00 97.50 82 GLN A C 1
ATOM 577 O O . GLN A 1 82 ? -3.845 0.025 8.767 1.00 97.50 82 GLN A O 1
ATOM 582 N N . TYR A 1 83 ? -2.927 -0.365 6.749 1.00 97.75 83 TYR A N 1
ATOM 583 C CA . TYR A 1 83 ? -3.748 -1.524 6.434 1.00 97.75 83 TYR A CA 1
ATOM 584 C C . TYR A 1 83 ? -2.888 -2.770 6.286 1.00 97.75 83 TYR A C 1
ATOM 586 O O . TYR A 1 83 ? -1.843 -2.720 5.645 1.00 97.75 83 TYR A O 1
ATOM 594 N N . ARG A 1 84 ? -3.352 -3.899 6.822 1.00 97.50 84 ARG A N 1
ATOM 595 C CA . ARG A 1 84 ? -2.685 -5.201 6.740 1.00 97.50 84 ARG A CA 1
ATOM 596 C C . ARG A 1 84 ? -3.465 -6.152 5.852 1.00 97.50 84 ARG A C 1
ATOM 598 O O . ARG A 1 84 ? -4.689 -6.259 5.957 1.00 97.50 84 ARG A O 1
ATOM 605 N N . LYS A 1 85 ? -2.761 -6.878 4.988 1.00 97.38 85 LYS A N 1
ATOM 606 C CA . LYS A 1 85 ? -3.377 -7.878 4.123 1.00 97.38 85 LYS A CA 1
ATOM 607 C C . LYS A 1 85 ? -3.990 -9.003 4.953 1.00 97.38 85 LYS A C 1
ATOM 609 O O . LYS A 1 85 ? -3.348 -9.591 5.819 1.00 97.38 85 LYS A O 1
ATOM 614 N N . SER A 1 86 ? -5.235 -9.353 4.652 1.00 95.56 86 SER A N 1
ATOM 615 C CA . SER A 1 86 ? -5.902 -10.497 5.270 1.00 95.56 86 SER A CA 1
ATOM 616 C C . SER A 1 86 ? -5.229 -11.796 4.822 1.00 95.56 86 SER A C 1
ATOM 618 O O . SER A 1 86 ? -5.300 -12.159 3.649 1.00 95.56 86 SER A O 1
ATOM 620 N N . GLY A 1 87 ? -4.577 -12.495 5.754 1.00 89.69 87 GLY A N 1
ATOM 621 C CA . GLY A 1 87 ? -3.905 -13.769 5.478 1.00 89.69 87 GLY A CA 1
ATOM 622 C C . GLY A 1 87 ? -2.594 -13.646 4.694 1.00 89.69 87 GLY A C 1
ATOM 623 O O . GLY A 1 87 ? -2.233 -14.589 3.993 1.00 89.69 87 GLY A O 1
ATOM 624 N N . GLY A 1 88 ? -1.897 -12.508 4.776 1.00 90.12 88 GLY A N 1
ATOM 625 C CA . GLY A 1 88 ? -0.582 -12.342 4.155 1.00 90.12 88 GLY A CA 1
ATOM 626 C C . GLY A 1 88 ? 0.285 -11.292 4.843 1.00 90.12 88 GLY A C 1
ATOM 627 O O . GLY A 1 88 ? -0.172 -10.578 5.732 1.00 90.12 88 GLY A O 1
ATOM 628 N N . ASP A 1 89 ? 1.525 -11.185 4.374 1.00 92.12 89 ASP A N 1
ATOM 629 C CA . ASP A 1 89 ? 2.579 -10.371 4.987 1.00 92.12 89 ASP A CA 1
ATOM 630 C C . ASP A 1 89 ? 2.774 -9.046 4.241 1.00 92.12 89 ASP A C 1
ATOM 632 O O . ASP A 1 89 ? 3.900 -8.634 4.001 1.00 92.12 89 ASP A O 1
ATOM 636 N N . PHE A 1 90 ? 1.691 -8.400 3.806 1.00 96.62 90 PHE A N 1
ATOM 637 C CA . PHE A 1 90 ? 1.774 -7.113 3.110 1.00 96.62 90 PHE A CA 1
ATOM 638 C C . PHE A 1 90 ? 1.023 -6.031 3.865 1.00 96.62 90 PHE A C 1
ATOM 640 O O . PHE A 1 90 ? -0.039 -6.281 4.442 1.00 96.62 90 PHE A O 1
ATOM 647 N N . LEU A 1 91 ? 1.544 -4.814 3.786 1.00 97.38 91 LEU A N 1
ATOM 648 C CA . LEU A 1 91 ? 0.963 -3.629 4.390 1.00 97.38 91 LEU A CA 1
ATOM 649 C C . LEU A 1 91 ? 0.752 -2.536 3.349 1.00 97.38 91 LEU A C 1
ATOM 651 O O . LEU A 1 91 ? 1.424 -2.508 2.324 1.00 97.38 91 LEU A O 1
ATOM 655 N N . ILE A 1 92 ? -0.178 -1.632 3.639 1.00 97.62 92 ILE A N 1
ATOM 656 C CA . ILE A 1 92 ? -0.328 -0.342 2.966 1.00 97.62 92 ILE A CA 1
ATOM 657 C C . ILE A 1 92 ? -0.134 0.728 4.032 1.00 97.62 92 ILE A C 1
ATOM 659 O O . ILE A 1 92 ? -0.906 0.779 4.993 1.00 97.62 92 ILE A O 1
ATOM 663 N N . ASN A 1 93 ? 0.886 1.565 3.885 1.00 96.94 93 ASN A N 1
ATOM 664 C CA . ASN A 1 93 ? 1.226 2.600 4.855 1.00 96.94 93 ASN A CA 1
ATOM 665 C C . ASN A 1 93 ? 1.842 3.828 4.181 1.00 96.94 93 ASN A C 1
ATOM 667 O O . ASN A 1 93 ? 2.254 3.785 3.023 1.00 96.94 93 ASN A O 1
ATOM 671 N N . TRP A 1 94 ? 1.855 4.940 4.909 1.00 96.81 94 TRP A N 1
ATOM 672 C CA . TRP A 1 94 ? 2.503 6.171 4.476 1.00 96.81 94 TRP A CA 1
ATOM 673 C C . TRP A 1 94 ? 3.912 6.259 5.060 1.00 96.81 94 TRP A C 1
ATOM 675 O O . TRP A 1 94 ? 4.076 6.071 6.263 1.00 96.81 94 TRP A O 1
ATOM 685 N N . GLU A 1 95 ? 4.898 6.537 4.214 1.00 93.06 95 GLU A N 1
ATOM 686 C CA . GLU A 1 95 ? 6.319 6.591 4.554 1.00 93.06 95 GLU A CA 1
ATOM 687 C C . GLU A 1 95 ? 6.811 8.045 4.557 1.00 93.06 95 GLU A C 1
ATOM 689 O O . GLU A 1 95 ? 6.855 8.714 3.516 1.00 93.06 95 GLU A O 1
ATOM 694 N N . ASP A 1 96 ? 7.204 8.532 5.738 1.00 91.69 96 ASP A N 1
ATOM 695 C CA . ASP A 1 96 ? 7.797 9.862 5.944 1.00 91.69 96 ASP A CA 1
ATOM 696 C C . ASP A 1 96 ? 9.332 9.857 5.874 1.00 91.69 96 ASP A C 1
ATOM 698 O O . ASP A 1 96 ? 9.956 10.913 5.746 1.00 91.69 96 ASP A O 1
ATOM 702 N N . GLY A 1 97 ? 9.944 8.670 5.924 1.00 84.88 97 GLY A N 1
ATOM 703 C CA . GLY A 1 97 ? 11.388 8.482 5.791 1.00 84.88 97 GLY A CA 1
ATOM 704 C C . GLY A 1 97 ? 11.911 8.711 4.370 1.00 84.88 97 GLY A C 1
ATOM 705 O O . GLY A 1 97 ? 13.073 9.087 4.203 1.00 84.88 97 GLY A O 1
ATOM 706 N N . ASP A 1 98 ? 11.055 8.541 3.359 1.00 75.62 98 ASP A N 1
ATOM 707 C CA . ASP A 1 98 ? 11.400 8.744 1.954 1.00 75.62 98 ASP A CA 1
ATOM 708 C C . ASP A 1 98 ? 11.127 10.181 1.499 1.00 75.62 98 ASP A C 1
ATOM 710 O O . ASP A 1 98 ? 10.213 10.858 1.972 1.00 75.62 98 ASP A O 1
ATOM 714 N N . THR A 1 99 ? 11.945 10.675 0.565 1.00 83.81 99 THR A N 1
ATOM 715 C CA . THR A 1 99 ? 11.713 11.955 -0.118 1.00 83.81 99 THR A CA 1
ATOM 716 C C . THR A 1 99 ? 11.663 11.723 -1.629 1.00 83.81 99 THR A C 1
ATOM 718 O O . THR A 1 99 ? 12.685 11.352 -2.211 1.00 83.81 99 THR A O 1
ATOM 721 N N . PRO A 1 100 ? 10.527 11.998 -2.294 1.00 85.88 100 PRO A N 1
ATOM 722 C CA . PRO A 1 100 ? 9.274 12.509 -1.723 1.00 85.88 100 PRO A CA 1
ATOM 723 C C . PRO A 1 100 ? 8.590 11.508 -0.777 1.00 85.88 100 PRO A C 1
ATOM 725 O O . PRO A 1 100 ? 8.713 10.302 -0.962 1.00 85.88 100 PRO A O 1
ATOM 728 N N . HIS A 1 101 ? 7.846 12.026 0.206 1.00 93.25 101 HIS A N 1
ATOM 729 C CA . HIS A 1 101 ? 6.978 11.193 1.039 1.00 93.25 101 HIS A CA 1
ATOM 730 C C . HIS A 1 101 ? 5.944 10.496 0.160 1.00 93.25 101 HIS A C 1
ATOM 732 O O . HIS A 1 101 ? 5.384 11.102 -0.769 1.00 93.25 101 HIS A O 1
ATOM 738 N N . CYS A 1 102 ? 5.683 9.230 0.452 1.00 95.81 102 CYS A N 1
ATOM 739 C CA . CYS A 1 102 ? 4.843 8.411 -0.401 1.00 95.81 102 CYS A CA 1
ATOM 740 C C . CYS A 1 102 ? 3.961 7.459 0.397 1.00 95.81 102 CYS A C 1
ATOM 742 O O . CYS A 1 102 ? 4.212 7.140 1.555 1.00 95.81 102 CYS A O 1
ATOM 744 N N . TRP A 1 103 ? 2.896 7.006 -0.249 1.00 97.62 103 TRP A N 1
ATOM 745 C CA . TRP A 1 103 ? 2.211 5.791 0.146 1.00 97.62 103 TRP A CA 1
ATOM 746 C C . TRP A 1 103 ? 2.935 4.601 -0.468 1.00 97.62 103 TR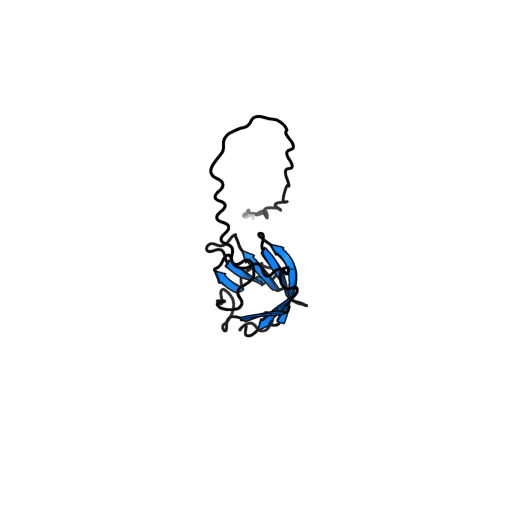P A C 1
ATOM 748 O O . TRP A 1 103 ? 3.318 4.648 -1.638 1.00 97.62 103 TRP A O 1
ATOM 758 N N . ALA A 1 104 ? 3.087 3.535 0.307 1.00 97.12 104 ALA A N 1
ATOM 759 C CA . ALA A 1 104 ? 3.756 2.317 -0.106 1.00 97.12 104 ALA A CA 1
ATOM 760 C C . ALA A 1 104 ? 2.879 1.096 0.176 1.00 97.12 104 ALA A C 1
ATOM 762 O O . ALA A 1 104 ? 2.183 1.026 1.191 1.00 97.12 104 ALA A O 1
ATOM 763 N N . ILE A 1 105 ? 2.941 0.119 -0.728 1.00 97.38 105 ILE A N 1
ATOM 764 C CA . ILE A 1 105 ? 2.654 -1.271 -0.393 1.00 97.38 105 ILE A CA 1
ATOM 765 C C . ILE A 1 105 ? 3.990 -1.897 -0.025 1.00 97.38 105 ILE A C 1
ATOM 767 O O . ILE A 1 105 ? 4.899 -1.887 -0.855 1.00 97.38 105 ILE A O 1
ATOM 771 N N . THR A 1 106 ? 4.114 -2.420 1.187 1.00 95.62 106 THR A N 1
ATOM 772 C CA . THR A 1 106 ? 5.352 -3.009 1.709 1.00 95.62 106 THR A CA 1
ATOM 773 C C . THR A 1 106 ? 5.139 -4.473 2.059 1.00 95.62 106 THR A C 1
ATOM 775 O O . THR A 1 106 ? 4.017 -4.883 2.366 1.00 95.62 106 THR A O 1
ATOM 778 N N . ASP A 1 107 ? 6.196 -5.279 2.007 1.00 90.88 107 ASP A N 1
ATOM 779 C CA . ASP A 1 107 ? 6.204 -6.527 2.772 1.00 90.88 107 ASP A CA 1
ATOM 780 C C . ASP A 1 107 ? 6.360 -6.210 4.280 1.00 90.88 107 ASP A C 1
ATOM 782 O O . ASP A 1 107 ? 6.971 -5.216 4.667 1.00 90.88 107 ASP A O 1
ATOM 786 N N . ASP A 1 108 ? 5.757 -7.009 5.160 1.00 81.88 108 ASP A N 1
ATOM 787 C CA . ASP A 1 108 ? 5.773 -6.785 6.617 1.00 81.88 108 ASP A CA 1
ATOM 788 C C . ASP A 1 108 ? 7.151 -7.111 7.226 1.00 81.88 108 ASP A C 1
ATOM 790 O O . ASP A 1 108 ? 7.464 -6.654 8.327 1.00 81.88 108 ASP A O 1
ATOM 794 N N . ILE A 1 109 ? 7.975 -7.887 6.509 1.00 82.19 109 ILE A N 1
ATOM 795 C CA . ILE A 1 109 ? 9.246 -8.442 6.991 1.00 82.19 109 ILE A CA 1
ATOM 796 C C . ILE A 1 109 ? 10.390 -7.440 6.818 1.00 82.19 109 ILE A C 1
ATOM 798 O O . ILE A 1 109 ? 11.029 -7.053 7.796 1.00 82.19 109 ILE A O 1
ATOM 802 N N . ASP A 1 110 ? 10.646 -7.032 5.582 1.00 81.56 110 ASP A N 1
ATOM 803 C CA . ASP A 1 110 ? 11.734 -6.149 5.181 1.00 81.56 110 ASP A CA 1
ATOM 804 C C . ASP A 1 110 ? 11.276 -4.684 5.095 1.00 81.56 110 ASP A C 1
ATOM 806 O O . ASP A 1 110 ? 12.118 -3.785 5.046 1.00 81.56 110 ASP A O 1
ATOM 810 N N . ARG A 1 111 ? 9.956 -4.425 5.125 1.00 83.75 111 ARG A N 1
ATOM 811 C CA . ARG A 1 111 ? 9.349 -3.080 5.051 1.00 83.75 111 ARG A CA 1
ATOM 812 C C . ARG A 1 111 ? 9.787 -2.313 3.807 1.00 83.75 111 ARG A C 1
ATOM 814 O O . ARG A 1 111 ? 9.875 -1.089 3.806 1.00 83.75 111 ARG A O 1
ATOM 821 N N . VAL A 1 112 ? 10.054 -3.042 2.728 1.00 86.56 112 VAL A N 1
ATOM 822 C CA . VAL A 1 112 ? 10.473 -2.463 1.455 1.00 86.56 112 VAL A CA 1
ATOM 823 C C . VAL A 1 112 ? 9.241 -2.129 0.623 1.00 86.56 112 VAL A C 1
ATOM 825 O O . VAL A 1 112 ? 8.404 -2.992 0.362 1.00 86.56 112 VAL A O 1
ATOM 828 N N . GLY A 1 113 ? 9.135 -0.875 0.174 1.00 88.62 113 GLY A N 1
ATOM 829 C CA . GLY A 1 113 ? 8.096 -0.453 -0.765 1.00 88.62 113 GLY A CA 1
ATOM 830 C C . GLY A 1 113 ? 8.211 -1.219 -2.082 1.00 88.62 113 GLY A C 1
ATOM 831 O O . GLY A 1 113 ? 9.216 -1.132 -2.773 1.00 88.62 113 GLY A O 1
ATOM 832 N N . ILE A 1 114 ? 7.191 -1.979 -2.457 1.00 94.50 114 ILE A N 1
ATOM 833 C CA . ILE A 1 114 ? 7.167 -2.727 -3.723 1.00 94.50 114 ILE A CA 1
ATOM 834 C C . ILE A 1 114 ? 6.345 -1.998 -4.788 1.00 94.50 114 ILE A C 1
ATOM 836 O O . ILE A 1 114 ? 6.731 -1.978 -5.960 1.00 94.50 114 ILE A O 1
ATOM 840 N N . TYR A 1 115 ? 5.286 -1.313 -4.362 1.00 97.12 115 TYR A N 1
ATOM 841 C CA . TYR A 1 115 ? 4.561 -0.317 -5.144 1.00 97.12 115 TYR A CA 1
ATOM 842 C C . TYR A 1 115 ? 4.501 0.973 -4.342 1.00 97.12 115 TYR A C 1
ATOM 844 O O . TYR A 1 115 ? 4.254 0.920 -3.137 1.00 97.12 115 TYR A O 1
ATOM 852 N N . THR A 1 116 ? 4.698 2.115 -4.992 1.00 96.94 116 THR A N 1
ATOM 853 C CA . THR A 1 116 ? 4.675 3.419 -4.325 1.00 96.94 116 THR A CA 1
ATOM 854 C C . THR A 1 116 ? 3.853 4.434 -5.104 1.00 96.94 116 THR A C 1
ATOM 856 O O . THR A 1 116 ? 3.644 4.307 -6.311 1.00 96.94 116 THR A O 1
ATOM 859 N N . ILE A 1 117 ? 3.354 5.445 -4.398 1.00 96.94 117 ILE A N 1
ATOM 860 C CA . ILE A 1 117 ? 2.772 6.637 -5.002 1.00 96.94 117 ILE A CA 1
ATOM 861 C C . ILE A 1 117 ? 3.075 7.861 -4.147 1.00 96.94 117 ILE A C 1
ATOM 863 O O . ILE A 1 117 ? 2.803 7.899 -2.946 1.00 96.94 117 ILE A O 1
ATOM 867 N N . ASN A 1 118 ? 3.630 8.890 -4.777 1.00 95.19 118 ASN A N 1
ATOM 868 C CA . ASN A 1 118 ? 3.965 10.130 -4.089 1.00 95.19 118 ASN A CA 1
ATOM 869 C C . ASN A 1 118 ? 2.697 10.867 -3.664 1.00 95.19 118 ASN A C 1
ATOM 871 O O . ASN A 1 118 ? 1.770 11.051 -4.455 1.00 95.19 118 ASN A O 1
ATOM 875 N N . GLY A 1 119 ? 2.677 11.349 -2.426 1.00 89.19 119 GLY A N 1
ATOM 876 C CA . GLY A 1 119 ? 1.553 12.124 -1.930 1.00 89.19 119 GLY A CA 1
ATOM 877 C C . GLY A 1 119 ? 1.425 12.113 -0.417 1.00 89.19 119 GLY A C 1
ATOM 878 O O . GLY A 1 119 ? 1.889 11.211 0.272 1.00 89.19 119 GLY A O 1
ATOM 879 N N . ASP A 1 120 ? 0.732 13.131 0.081 1.00 92.94 120 ASP A N 1
ATOM 880 C CA . ASP A 1 120 ? 0.450 13.334 1.506 1.00 92.94 120 ASP A CA 1
ATOM 881 C C . ASP A 1 120 ? -1.060 13.245 1.804 1.00 92.94 120 ASP A C 1
ATOM 883 O O . ASP A 1 120 ? -1.569 13.729 2.816 1.00 92.94 120 ASP A O 1
ATOM 887 N N . GLN A 1 121 ? -1.818 12.620 0.900 1.00 94.25 121 GLN A N 1
ATOM 888 C CA . GLN A 1 121 ? -3.256 12.445 1.086 1.00 94.25 121 GLN A CA 1
ATOM 889 C C . GLN A 1 121 ? -3.535 11.638 2.365 1.00 94.25 121 GLN A C 1
ATOM 891 O O . GLN A 1 121 ? -2.739 10.764 2.712 1.00 94.25 121 GLN A O 1
ATOM 896 N N . PRO A 1 122 ? -4.644 11.905 3.081 1.00 95.38 122 PRO A N 1
ATOM 897 C CA . PRO A 1 122 ? -4.962 11.230 4.344 1.00 95.38 122 PRO A CA 1
ATOM 898 C C . PRO A 1 122 ? -5.259 9.732 4.184 1.00 95.38 122 PRO A C 1
ATOM 900 O O . PRO A 1 122 ? -5.208 8.993 5.162 1.00 95.38 122 PRO A O 1
ATOM 903 N N . LEU A 1 123 ? -5.560 9.284 2.964 1.00 96.44 123 LEU A N 1
ATOM 904 C CA . LEU A 1 123 ? -5.831 7.893 2.607 1.00 96.44 123 LEU A CA 1
ATOM 905 C C . LEU A 1 123 ? -4.956 7.472 1.417 1.00 96.44 123 LEU A C 1
ATOM 907 O O . LEU A 1 123 ? -4.598 8.338 0.608 1.00 96.44 123 LEU A O 1
ATOM 911 N N . PRO A 1 124 ? -4.646 6.168 1.283 1.00 96.62 124 PRO A N 1
ATOM 912 C CA . PRO A 1 124 ? -3.858 5.657 0.167 1.00 96.62 124 PRO A CA 1
ATOM 913 C C . PRO A 1 124 ? -4.577 5.916 -1.163 1.00 96.62 124 PRO A C 1
ATOM 915 O O . PRO A 1 124 ? -5.723 5.498 -1.302 1.00 96.62 124 PRO A O 1
ATOM 918 N N . PRO A 1 125 ? -3.950 6.576 -2.152 1.00 96.94 125 PRO A N 1
ATOM 919 C CA . PRO A 1 125 ? -4.590 6.867 -3.431 1.00 96.94 125 PRO A CA 1
ATOM 920 C C . PRO A 1 125 ? -5.151 5.618 -4.122 1.00 96.94 125 PRO A C 1
ATOM 922 O O . PRO A 1 125 ? -4.558 4.542 -4.078 1.00 96.94 125 PRO A O 1
ATOM 925 N N . ARG A 1 126 ? -6.293 5.765 -4.800 1.00 97.00 126 ARG A N 1
ATOM 926 C CA . ARG A 1 126 ? -6.945 4.647 -5.503 1.00 97.00 126 ARG A CA 1
ATOM 927 C C . ARG A 1 126 ? -6.195 4.202 -6.755 1.00 97.00 126 ARG A C 1
ATOM 929 O O . ARG A 1 126 ? -6.229 3.032 -7.108 1.00 97.00 126 ARG A O 1
ATOM 936 N N . GLU A 1 127 ? -5.518 5.128 -7.416 1.00 96.69 127 GLU A N 1
ATOM 937 C CA . GLU A 1 127 ? -4.852 4.930 -8.701 1.00 96.69 127 GLU A CA 1
ATOM 938 C C . GLU A 1 127 ? -3.549 5.734 -8.758 1.00 96.69 127 GLU A C 1
ATOM 940 O O . GLU A 1 127 ? -3.296 6.565 -7.884 1.00 96.69 127 GLU A O 1
ATOM 945 N N . GLY A 1 128 ? -2.740 5.500 -9.796 1.00 96.75 128 GLY A N 1
ATOM 946 C CA . GLY A 1 128 ? -1.471 6.206 -10.013 1.00 96.75 128 GLY A CA 1
ATOM 947 C C . GLY A 1 128 ? -0.267 5.584 -9.303 1.00 96.75 128 GLY A C 1
ATOM 948 O O . GLY A 1 128 ? 0.776 6.222 -9.209 1.00 96.75 128 GLY A O 1
ATOM 949 N N . TRP A 1 129 ? -0.413 4.358 -8.798 1.00 97.81 129 TRP A N 1
ATOM 950 C CA . TRP A 1 129 ? 0.690 3.585 -8.238 1.00 97.81 129 TRP A CA 1
ATOM 951 C C . TRP A 1 129 ? 1.740 3.272 -9.300 1.00 97.81 129 TRP A C 1
ATOM 953 O O . TRP A 1 129 ? 1.422 3.068 -10.473 1.00 97.81 129 TRP A O 1
ATOM 963 N N . GLU A 1 130 ? 2.989 3.169 -8.867 1.00 97.00 130 GLU A N 1
ATOM 964 C CA . GLU A 1 130 ? 4.122 2.808 -9.709 1.00 97.00 130 GLU A CA 1
ATOM 965 C C . GLU A 1 130 ? 4.858 1.601 -9.108 1.00 97.00 130 GLU A C 1
ATOM 967 O O . GLU A 1 130 ? 4.945 1.467 -7.882 1.00 97.00 130 GLU A O 1
ATOM 972 N N . PRO A 1 131 ? 5.371 0.674 -9.938 1.00 95.75 131 PRO A N 1
ATOM 973 C CA . PRO A 1 131 ? 6.237 -0.391 -9.452 1.00 95.75 131 PRO A CA 1
ATOM 974 C C . PRO A 1 131 ? 7.587 0.197 -9.025 1.00 95.75 131 PRO A C 1
ATOM 976 O O . PRO A 1 131 ? 8.241 0.874 -9.816 1.00 95.75 131 PRO A O 1
ATOM 979 N N . TYR A 1 132 ? 8.026 -0.110 -7.803 1.00 92.12 132 TYR A N 1
ATOM 980 C CA . TYR A 1 132 ? 9.361 0.257 -7.321 1.00 92.12 132 TYR A CA 1
ATOM 981 C C . TYR A 1 132 ? 10.305 -0.952 -7.358 1.00 92.12 132 TYR A C 1
ATOM 983 O O . TYR A 1 132 ? 11.227 -0.997 -8.169 1.00 92.12 132 TYR A O 1
ATOM 991 N N . TYR A 1 133 ? 9.998 -1.989 -6.572 1.00 92.06 133 TYR A N 1
ATOM 992 C CA . TYR A 1 133 ? 10.652 -3.307 -6.636 1.00 92.06 133 TYR A CA 1
ATOM 993 C C . TYR A 1 133 ? 9.723 -4.420 -7.155 1.00 92.06 133 TYR A C 1
ATOM 995 O O . TYR A 1 133 ? 10.083 -5.597 -7.140 1.00 92.06 133 TYR A O 1
ATOM 1003 N N . ALA A 1 134 ? 8.527 -4.058 -7.625 1.00 92.81 134 ALA A N 1
ATOM 1004 C CA . ALA A 1 134 ? 7.533 -4.985 -8.155 1.00 92.81 134 ALA A CA 1
ATOM 1005 C C . ALA A 1 134 ? 7.512 -5.067 -9.691 1.00 92.81 134 ALA A C 1
ATOM 1007 O O . ALA A 1 134 ? 8.289 -4.430 -10.400 1.00 92.81 134 ALA A O 1
ATOM 1008 N N . THR A 1 135 ? 6.574 -5.857 -10.217 1.00 94.00 135 THR A N 1
ATOM 1009 C CA . THR A 1 135 ? 6.292 -5.967 -11.651 1.00 94.00 135 THR A CA 1
ATOM 1010 C C . THR A 1 135 ? 5.055 -5.161 -12.044 1.00 94.00 135 THR A C 1
ATOM 1012 O O . THR A 1 135 ? 4.135 -4.958 -11.252 1.00 94.00 135 THR A O 1
ATOM 1015 N N . SER A 1 136 ? 5.023 -4.706 -13.298 1.00 94.56 136 SER A N 1
ATOM 1016 C CA . SER A 1 136 ? 3.805 -4.160 -13.909 1.00 94.56 136 SER A CA 1
ATOM 1017 C C . SER A 1 136 ? 2.754 -5.261 -14.134 1.00 94.56 136 SER A C 1
ATOM 1019 O O . SER A 1 136 ? 3.141 -6.405 -14.388 1.00 94.56 136 SER A O 1
ATOM 1021 N N . PRO A 1 137 ? 1.448 -4.935 -14.144 1.00 96.44 137 PRO A N 1
ATOM 1022 C CA . PRO A 1 137 ? 0.871 -3.607 -13.911 1.00 96.44 137 PRO A CA 1
ATOM 1023 C C . PRO A 1 137 ? 0.931 -3.154 -12.445 1.00 96.44 137 PRO A C 1
ATOM 1025 O O . PRO A 1 137 ? 1.121 -3.954 -11.531 1.00 96.44 137 PRO A O 1
ATOM 1028 N N . ALA A 1 138 ? 0.815 -1.845 -12.236 1.00 97.12 138 ALA A N 1
ATOM 1029 C CA . ALA A 1 138 ? 0.647 -1.289 -10.902 1.00 97.12 138 ALA A CA 1
ATOM 1030 C C . ALA A 1 138 ? -0.787 -1.525 -10.394 1.00 97.12 138 ALA A C 1
ATOM 1032 O O . ALA A 1 138 ? -1.715 -1.599 -11.206 1.00 97.12 138 ALA A O 1
ATOM 1033 N N . PRO A 1 139 ? -0.981 -1.645 -9.072 1.00 97.88 139 PRO A N 1
ATOM 1034 C CA . PRO A 1 139 ? -2.290 -1.904 -8.496 1.00 97.88 139 PRO A CA 1
ATOM 1035 C C . PRO A 1 139 ? -3.256 -0.726 -8.638 1.00 97.88 139 PRO A C 1
ATOM 1037 O O . PRO A 1 139 ? -2.871 0.434 -8.780 1.00 97.88 139 PRO A O 1
ATOM 1040 N N . THR A 1 140 ? -4.536 -1.051 -8.497 1.00 97.94 140 THR A N 1
ATOM 1041 C CA . THR A 1 140 ? -5.614 -0.119 -8.148 1.00 97.94 140 THR A CA 1
ATOM 1042 C C . THR A 1 140 ? -6.172 -0.510 -6.779 1.00 97.94 140 THR A C 1
ATOM 1044 O O . THR A 1 140 ? -6.168 -1.690 -6.418 1.00 97.94 140 THR A O 1
ATOM 1047 N N . ILE A 1 141 ? -6.642 0.473 -6.012 1.00 97.88 141 ILE A N 1
ATOM 1048 C CA . ILE A 1 141 ? -7.257 0.278 -4.698 1.00 97.88 141 ILE A CA 1
ATOM 1049 C C . ILE A 1 141 ? -8.729 0.680 -4.746 1.00 97.88 141 ILE A C 1
ATOM 1051 O O . ILE A 1 141 ? -9.082 1.794 -5.138 1.00 97.88 141 ILE A O 1
ATOM 1055 N N . GLU A 1 142 ? -9.584 -0.212 -4.262 1.00 97.31 142 GLU A N 1
ATOM 1056 C CA . GLU A 1 142 ? -11.006 0.027 -4.043 1.00 97.31 142 GLU A CA 1
ATOM 1057 C C . GLU A 1 142 ? -11.283 0.143 -2.541 1.00 97.31 142 GLU A C 1
ATOM 1059 O O . GLU A 1 142 ? -10.761 -0.630 -1.736 1.00 97.31 142 GLU A O 1
ATOM 106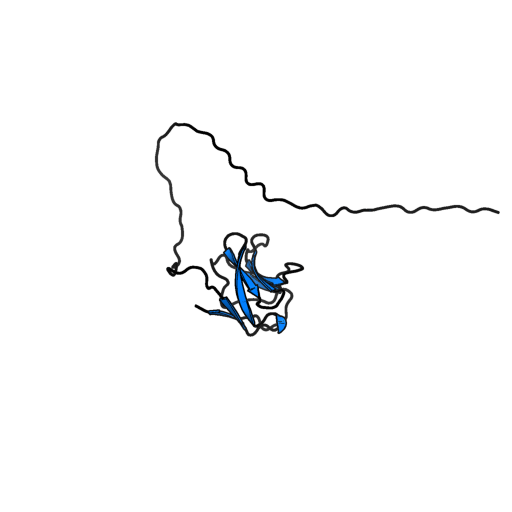4 N N . TYR A 1 143 ? -12.089 1.130 -2.145 1.00 93.69 143 TYR A N 1
ATOM 1065 C CA . TYR A 1 143 ? -12.466 1.316 -0.743 1.00 93.69 143 TYR A CA 1
ATOM 1066 C C . TYR A 1 143 ? -13.775 0.579 -0.489 1.00 93.69 143 TYR A C 1
ATOM 1068 O O . TYR A 1 143 ? -14.780 0.889 -1.130 1.00 93.69 143 TYR A O 1
ATOM 1076 N N . ASN A 1 144 ? -13.772 -0.348 0.464 1.00 85.12 144 ASN A N 1
ATOM 1077 C CA . ASN A 1 144 ? -14.991 -1.004 0.913 1.00 85.12 144 ASN A CA 1
ATOM 1078 C C . ASN A 1 144 ? -15.523 -0.224 2.120 1.00 85.12 144 ASN A C 1
ATOM 1080 O O . ASN A 1 144 ? -14.904 -0.235 3.189 1.00 85.12 144 ASN A O 1
ATOM 1084 N N . LEU A 1 145 ? -16.626 0.495 1.905 1.00 68.75 145 LEU A N 1
ATOM 1085 C CA . LEU A 1 145 ? -17.352 1.252 2.929 1.00 68.75 145 LEU A CA 1
ATOM 1086 C C . LEU A 1 145 ? -18.355 0.360 3.666 1.00 68.75 145 LEU A C 1
ATOM 1088 O O . LEU A 1 145 ? -18.990 -0.485 2.992 1.00 68.75 145 LEU A O 1
#

Sequence (145 aa):
MSKTSALGAHKANVSPSVRLCLASIVEGNETSVPSMLSRQAKAGASAQEEGGPPLSLCVVGAGLEHVNGIYQLDSEHCGKPQYRKSGGDFLINWEDGDTPHCWAITDDIDRVGIYTINGDQPLPPREGWEPYYATSPAPTIEYNL

Organism: Emiliania huxleyi (NCBI:txid2903)

pLDDT: mean 75.72, std 25.27, range [34.41, 98.06]

Radius of gyration: 23.51 Å; chains: 1; bounding box: 79×68×49 Å

Foldseek 3Di:
DDDDDDDDDDDDDDDDDDDDDDDDDDDDDDDDDDDDDDPDPPPPDDDDPPDPAFQKKAKDFFPPPQLGGMWGFDQADPNATKTHHDPAQWIWYWDPPDVQTWIAIAGNPPRDGQKIDRDDDRDHAQDDIDGDNGDDDGIGMDGDD

Secondary structure (DSSP, 8-state):
-------------------------------------------------SS-S-SEEEEES-SSGGG-EEEEEEEEETTEEEEEETTSSEEEEEESSSSS-EEEEEETTT--EEEEEE---SS--SS--EESSSPSSPPEEEEE-